Protein AF-A0A6G0HMR2-F1 (afdb_monomer_lite)

Organism: Larimichthys crocea (NCBI:txid215358)

pLDDT: mean 79.51, std 16.28, range [40.47, 96.81]

Structure (mmCIF, N/CA/C/O backbone):
data_AF-A0A6G0HMR2-F1
#
_entry.id   AF-A0A6G0HMR2-F1
#
loop_
_atom_site.group_PDB
_atom_site.id
_atom_site.type_symbol
_atom_site.label_atom_id
_atom_site.label_alt_id
_atom_site.label_comp_id
_atom_site.label_asym_id
_atom_site.label_entity_id
_atom_site.label_seq_id
_atom_site.pdbx_PDB_ins_code
_atom_site.Cartn_x
_atom_site.Cartn_y
_atom_site.Cartn_z
_atom_site.occupancy
_atom_site.B_iso_or_equiv
_atom_site.auth_seq_id
_atom_site.auth_comp_id
_atom_site.auth_asym_id
_atom_site.auth_atom_id
_atom_site.pdbx_PDB_model_num
ATOM 1 N N . MET A 1 1 ? -32.570 -31.769 -5.005 1.00 61.12 1 MET A N 1
ATOM 2 C CA . MET A 1 1 ? -31.199 -31.269 -4.715 1.00 61.12 1 MET A CA 1
ATOM 3 C C . MET A 1 1 ? -30.510 -32.056 -3.599 1.00 61.12 1 MET A C 1
ATOM 5 O O . MET A 1 1 ? -29.333 -32.349 -3.735 1.00 61.12 1 MET A O 1
ATOM 9 N N . TRP A 1 2 ? -31.230 -32.461 -2.547 1.00 80.62 2 TRP A N 1
ATOM 10 C CA . TRP A 1 2 ? -30.674 -33.186 -1.395 1.00 80.62 2 TRP A CA 1
ATOM 11 C C . TRP A 1 2 ? -30.122 -34.593 -1.701 1.00 80.62 2 TRP A C 1
ATOM 13 O O . TRP A 1 2 ? -29.034 -34.933 -1.248 1.00 80.62 2 TRP A O 1
ATOM 23 N N . GLN A 1 3 ? -30.804 -35.379 -2.543 1.00 85.25 3 GLN A N 1
ATOM 24 C CA . GLN A 1 3 ? -30.322 -36.712 -2.952 1.00 85.25 3 GLN A CA 1
ATOM 25 C C . GLN A 1 3 ? -28.970 -36.660 -3.671 1.00 85.25 3 GLN A C 1
ATOM 27 O O . GLN A 1 3 ? -28.060 -37.394 -3.305 1.00 85.25 3 GLN A O 1
ATOM 32 N N . LYS A 1 4 ? -28.780 -35.694 -4.582 1.00 85.19 4 LYS A N 1
ATOM 33 C CA . LYS A 1 4 ? -27.493 -35.489 -5.268 1.00 85.19 4 LYS A CA 1
ATOM 34 C C . LYS A 1 4 ? -26.345 -35.234 -4.283 1.00 85.19 4 LYS A C 1
ATOM 36 O O . LYS A 1 4 ? -25.221 -35.653 -4.534 1.00 85.19 4 LYS A O 1
ATOM 41 N N . PHE A 1 5 ? -26.617 -34.562 -3.163 1.00 87.12 5 PHE A N 1
ATOM 42 C CA . PHE A 1 5 ? -25.611 -34.293 -2.137 1.00 87.12 5 PHE A CA 1
ATOM 43 C C . PHE A 1 5 ? -25.253 -35.548 -1.329 1.00 87.12 5 PHE A C 1
ATOM 45 O O . PHE A 1 5 ? -24.078 -35.775 -1.037 1.00 87.12 5 PHE A O 1
ATOM 52 N N . GLN A 1 6 ? -26.237 -36.397 -1.015 1.00 87.81 6 GLN A N 1
ATOM 53 C CA . GLN A 1 6 ? -25.978 -37.682 -0.359 1.00 87.81 6 GLN A CA 1
ATOM 54 C C . GLN A 1 6 ? -25.186 -38.635 -1.261 1.00 87.81 6 GLN A C 1
ATOM 56 O O . GLN A 1 6 ? -24.220 -39.240 -0.795 1.00 87.81 6 GLN A O 1
ATOM 61 N N . ASP A 1 7 ? -25.516 -38.686 -2.553 1.00 88.94 7 ASP A N 1
ATOM 62 C CA . ASP A 1 7 ? -24.793 -39.500 -3.536 1.00 88.94 7 ASP A CA 1
ATOM 63 C C . ASP A 1 7 ? -23.330 -39.058 -3.680 1.00 88.94 7 ASP A C 1
ATOM 65 O O . ASP A 1 7 ? -22.420 -39.885 -3.740 1.00 88.94 7 ASP A O 1
ATOM 69 N N . LEU A 1 8 ? -23.078 -37.744 -3.684 1.00 88.38 8 LEU A N 1
ATOM 70 C CA . LEU A 1 8 ? -21.721 -37.189 -3.724 1.00 88.38 8 LEU A CA 1
ATOM 71 C C . LEU A 1 8 ? -20.922 -37.516 -2.460 1.00 88.38 8 LEU A C 1
ATOM 73 O O . LEU A 1 8 ? -19.730 -37.815 -2.547 1.00 88.38 8 LEU A O 1
ATOM 77 N N . ARG A 1 9 ? -21.566 -37.489 -1.289 1.00 86.12 9 ARG A N 1
ATOM 78 C CA . ARG A 1 9 ? -20.920 -37.846 -0.021 1.00 86.12 9 ARG A CA 1
ATOM 79 C C . ARG A 1 9 ? -20.513 -39.319 -0.007 1.00 86.12 9 ARG A C 1
ATOM 81 O O . ARG A 1 9 ? -19.366 -39.617 0.311 1.00 86.12 9 ARG A O 1
ATOM 88 N N . LYS A 1 10 ? -21.408 -40.204 -0.458 1.00 87.94 10 LYS A N 1
ATOM 89 C CA . LYS A 1 10 ? -21.163 -41.650 -0.564 1.00 87.94 10 LYS A CA 1
ATOM 90 C C . LYS A 1 10 ? -19.994 -41.964 -1.505 1.00 87.94 10 LYS A C 1
ATOM 92 O O . LYS A 1 10 ? -19.059 -42.651 -1.105 1.00 87.94 10 LYS A O 1
ATOM 97 N N . LYS A 1 11 ? -19.964 -41.340 -2.690 1.00 85.38 11 LYS A N 1
ATOM 98 C CA . LYS A 1 11 ? -18.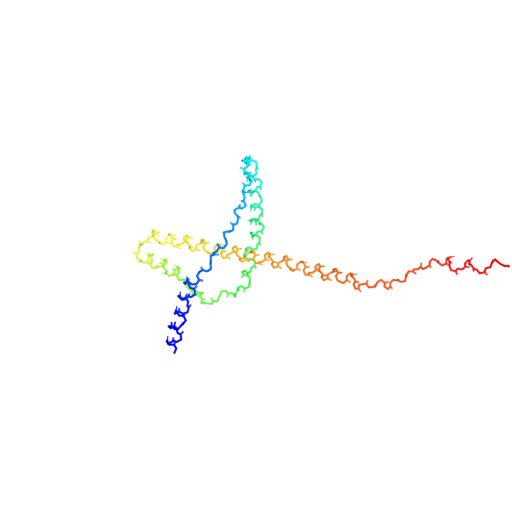850 -41.463 -3.653 1.00 85.38 11 LYS A CA 1
ATOM 99 C C . LYS A 1 11 ? -17.510 -40.979 -3.094 1.00 85.38 11 LYS A C 1
ATOM 101 O O . LYS A 1 11 ? -16.475 -41.583 -3.360 1.00 85.38 11 LYS A O 1
ATOM 106 N N . ASN A 1 12 ? -17.501 -39.896 -2.316 1.00 82.12 12 ASN A N 1
ATOM 107 C CA . ASN A 1 12 ? -16.275 -39.403 -1.680 1.00 82.12 12 ASN A CA 1
ATOM 108 C C . ASN A 1 12 ? -15.742 -40.367 -0.614 1.00 82.12 12 ASN A C 1
ATOM 110 O O . ASN A 1 12 ? -14.527 -40.524 -0.481 1.00 82.12 12 ASN A O 1
ATOM 114 N N . ASP A 1 13 ? -16.633 -41.000 0.145 1.00 80.31 13 ASP A N 1
ATOM 115 C CA . ASP A 1 13 ? -16.244 -41.978 1.156 1.00 80.31 13 ASP A CA 1
ATOM 116 C C . ASP A 1 13 ? -15.754 -43.285 0.506 1.00 80.31 13 ASP A C 1
ATOM 118 O O . ASP A 1 13 ? -14.724 -43.815 0.921 1.00 80.31 13 ASP A O 1
ATOM 122 N N . GLU A 1 14 ? -16.363 -43.719 -0.601 1.00 80.44 14 GLU A N 1
ATOM 123 C CA . GLU A 1 14 ? -15.862 -44.819 -1.443 1.00 80.44 14 GLU A CA 1
ATOM 124 C C . GLU A 1 14 ? -14.460 -44.518 -2.010 1.00 80.44 14 GLU A C 1
ATOM 126 O O . GLU A 1 14 ? -13.543 -45.333 -1.881 1.00 80.44 14 GLU A O 1
ATOM 131 N N . MET A 1 15 ? -14.229 -43.310 -2.543 1.00 73.94 15 MET A N 1
ATOM 132 C CA . MET A 1 15 ? -12.900 -42.894 -3.023 1.00 73.94 15 MET A CA 1
ATOM 133 C C . MET A 1 15 ? -11.849 -42.799 -1.904 1.00 73.94 15 MET A C 1
ATOM 135 O O . MET A 1 15 ? -10.662 -43.003 -2.156 1.00 73.94 15 MET A O 1
ATOM 139 N N . LYS A 1 16 ? -12.245 -42.509 -0.657 1.00 72.44 16 LYS A N 1
ATOM 140 C CA . LYS A 1 16 ? -11.331 -42.527 0.502 1.00 72.44 16 LYS A CA 1
ATOM 141 C C . LYS A 1 16 ? -10.945 -43.940 0.937 1.00 72.44 16 LYS A C 1
ATOM 143 O O . LYS A 1 16 ? -9.876 -44.087 1.533 1.00 72.44 16 LYS A O 1
ATOM 148 N N . ILE A 1 17 ? -11.797 -44.937 0.691 1.00 68.12 17 ILE A N 1
ATOM 149 C CA . ILE A 1 17 ? -11.509 -46.352 0.970 1.00 68.12 17 ILE A CA 1
ATOM 150 C C . ILE A 1 17 ? -10.551 -46.899 -0.096 1.00 68.12 17 ILE A C 1
ATOM 152 O O . ILE A 1 17 ? -9.597 -47.599 0.237 1.00 68.12 17 ILE A O 1
ATOM 156 N N . ILE A 1 18 ? -10.704 -46.467 -1.353 1.00 65.06 18 ILE A N 1
ATOM 157 C CA . ILE A 1 18 ? -9.766 -46.728 -2.457 1.00 65.06 18 ILE A CA 1
ATOM 158 C C . ILE A 1 18 ? -8.551 -45.781 -2.342 1.00 65.06 18 ILE A C 1
ATOM 160 O O . ILE A 1 18 ? -8.182 -45.035 -3.249 1.00 65.06 18 ILE A O 1
ATOM 164 N N . LYS A 1 19 ? -7.892 -45.773 -1.180 1.00 59.50 19 LYS A N 1
ATOM 165 C CA . LYS A 1 19 ? -6.600 -45.102 -1.011 1.00 59.50 19 LYS A CA 1
ATOM 166 C C . LYS A 1 19 ? -5.521 -45.948 -1.672 1.00 59.50 19 LYS A C 1
ATOM 168 O O . LYS A 1 19 ? -4.945 -46.846 -1.066 1.00 59.50 19 LYS A O 1
ATOM 173 N N . VAL A 1 20 ? -5.218 -45.603 -2.920 1.00 61.75 20 VAL A N 1
ATOM 174 C CA . VAL A 1 20 ? -3.989 -46.004 -3.613 1.00 61.75 20 VAL A CA 1
ATOM 175 C C . VAL A 1 20 ? -2.796 -45.761 -2.674 1.00 61.75 20 VAL A C 1
ATOM 177 O O . VAL A 1 20 ? -2.684 -44.657 -2.123 1.00 61.75 20 VAL A O 1
ATOM 180 N N . PRO A 1 21 ? -1.891 -46.737 -2.463 1.00 58.28 21 PRO A N 1
ATOM 181 C CA . PRO A 1 21 ? -0.719 -46.529 -1.627 1.00 58.28 21 PRO A CA 1
ATOM 182 C C . PRO A 1 21 ? 0.100 -45.371 -2.204 1.00 58.28 21 PRO A C 1
ATOM 184 O O . PRO A 1 21 ? 0.675 -45.454 -3.291 1.00 58.28 21 PRO A O 1
ATOM 187 N N . ARG A 1 22 ? 0.126 -44.250 -1.473 1.00 59.53 22 ARG A N 1
ATOM 188 C CA . ARG A 1 22 ? 0.967 -43.091 -1.781 1.00 59.53 22 ARG A CA 1
ATOM 189 C C . ARG A 1 22 ? 2.407 -43.580 -1.896 1.00 59.53 22 ARG A C 1
ATOM 191 O O . ARG A 1 22 ? 3.024 -43.919 -0.888 1.00 59.53 22 ARG A O 1
ATOM 198 N N . LYS A 1 23 ? 2.953 -43.594 -3.118 1.00 58.03 23 LYS A N 1
ATOM 199 C CA . LYS A 1 23 ? 4.383 -43.817 -3.358 1.00 58.03 23 LYS A CA 1
ATOM 200 C C . LYS A 1 23 ? 5.163 -42.877 -2.433 1.00 58.03 23 LYS A C 1
ATOM 202 O O . LYS A 1 23 ? 5.072 -41.655 -2.563 1.00 58.03 23 LYS A O 1
ATOM 207 N N . ARG A 1 24 ? 5.884 -43.449 -1.462 1.00 57.41 24 ARG A N 1
ATOM 208 C CA . ARG A 1 24 ? 6.798 -42.724 -0.570 1.00 57.41 24 ARG A CA 1
ATOM 209 C C . ARG A 1 24 ? 7.738 -41.898 -1.447 1.00 57.41 24 ARG A C 1
ATOM 211 O O . ARG A 1 24 ? 8.570 -42.456 -2.159 1.00 57.41 24 ARG A O 1
ATOM 218 N N . LYS A 1 25 ? 7.608 -40.567 -1.415 1.00 60.84 25 LYS A N 1
ATOM 219 C CA . LYS A 1 25 ? 8.615 -39.679 -2.003 1.00 60.84 25 LYS A CA 1
ATOM 220 C C . LYS A 1 25 ? 9.945 -40.002 -1.318 1.00 60.84 25 LYS A C 1
ATOM 222 O O . LYS A 1 25 ? 10.060 -39.845 -0.103 1.00 60.84 25 LYS A O 1
ATOM 227 N N . ARG A 1 26 ? 10.919 -40.493 -2.092 1.00 53.22 26 ARG A N 1
ATOM 228 C CA . ARG A 1 26 ? 12.322 -40.652 -1.681 1.00 53.22 26 ARG A CA 1
ATOM 229 C C . ARG A 1 26 ? 12.756 -39.360 -0.986 1.00 53.22 26 ARG A C 1
ATOM 231 O O . ARG A 1 26 ? 12.787 -38.306 -1.621 1.00 53.22 26 ARG A O 1
ATOM 238 N N . ARG A 1 27 ? 13.059 -39.436 0.313 1.00 57.56 27 ARG A N 1
ATOM 239 C CA . ARG A 1 27 ? 13.741 -38.358 1.034 1.00 57.56 27 ARG A CA 1
ATOM 240 C C . ARG A 1 27 ? 15.079 -38.146 0.329 1.00 57.56 27 ARG A C 1
ATOM 242 O O . ARG A 1 27 ? 15.946 -39.011 0.391 1.00 57.56 27 ARG A O 1
ATOM 249 N N . ARG A 1 28 ? 15.231 -37.034 -0.393 1.00 58.09 28 ARG A N 1
ATOM 250 C CA . ARG A 1 28 ? 16.557 -36.570 -0.804 1.00 58.09 28 ARG A CA 1
ATOM 251 C C . ARG A 1 28 ? 17.300 -36.244 0.488 1.00 58.09 28 ARG A C 1
ATOM 253 O O . ARG A 1 28 ? 16.811 -35.438 1.277 1.00 58.09 28 ARG A O 1
ATOM 260 N N . HIS A 1 29 ? 18.412 -36.929 0.734 1.00 48.88 29 HIS A N 1
ATOM 261 C CA . HIS A 1 29 ? 19.307 -36.605 1.835 1.00 48.88 29 HIS A CA 1
ATOM 262 C C . HIS A 1 29 ? 19.686 -35.126 1.724 1.00 48.88 29 HIS A C 1
ATOM 264 O O . HIS A 1 29 ? 20.216 -34.685 0.704 1.0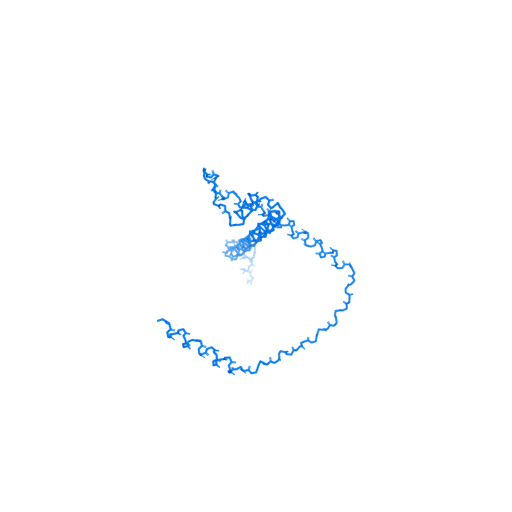0 48.88 29 HIS A O 1
ATOM 270 N N . LYS A 1 30 ? 19.347 -34.357 2.760 1.00 51.28 30 LYS A N 1
ATOM 271 C CA . LYS A 1 30 ? 19.800 -32.982 2.938 1.00 51.28 30 LYS A CA 1
ATOM 272 C C . LYS A 1 30 ? 21.302 -33.079 3.210 1.00 51.28 30 LYS A C 1
ATOM 274 O O . LYS A 1 30 ? 21.700 -33.508 4.289 1.00 51.28 30 LYS A O 1
ATOM 279 N N . LYS A 1 31 ? 22.114 -32.806 2.185 1.00 44.44 31 LYS A N 1
ATOM 280 C CA . LYS A 1 31 ? 23.562 -32.628 2.330 1.00 44.44 31 LYS A CA 1
ATOM 281 C C . LYS A 1 31 ? 23.773 -31.522 3.367 1.00 44.44 31 LYS A C 1
ATOM 283 O O . LYS A 1 31 ? 23.034 -30.538 3.346 1.00 44.44 31 LYS A O 1
ATOM 288 N N . GLY A 1 32 ? 24.669 -31.785 4.316 1.00 40.47 32 GLY A N 1
ATOM 289 C CA . GLY A 1 32 ? 24.841 -31.027 5.549 1.00 40.47 32 GLY A CA 1
ATOM 290 C C . GLY A 1 32 ? 24.813 -29.523 5.321 1.00 40.47 32 GLY A C 1
ATOM 291 O O . GLY A 1 32 ? 25.553 -28.994 4.498 1.00 40.47 32 GLY A O 1
ATOM 292 N N . THR A 1 33 ? 23.925 -28.851 6.046 1.00 47.75 33 THR A N 1
ATOM 293 C CA . THR A 1 33 ? 24.043 -27.419 6.287 1.00 47.75 33 THR A CA 1
ATOM 294 C C . THR A 1 33 ? 25.174 -27.281 7.295 1.00 47.75 33 THR A C 1
ATOM 296 O O . THR A 1 33 ? 24.947 -27.355 8.500 1.00 47.75 33 THR A O 1
ATOM 299 N N . GLU A 1 34 ? 26.403 -27.215 6.790 1.00 44.34 34 GLU A N 1
ATOM 300 C CA . GLU A 1 34 ? 27.499 -26.658 7.567 1.00 44.34 34 GLU A CA 1
ATOM 301 C C . GLU A 1 34 ? 27.091 -25.238 7.951 1.00 44.34 34 GLU A C 1
ATOM 303 O O . GLU A 1 34 ? 26.518 -24.492 7.158 1.00 44.34 34 GLU A O 1
ATOM 308 N N . SER A 1 35 ? 27.274 -24.940 9.228 1.00 47.25 35 SER A N 1
ATOM 309 C CA . SER A 1 35 ? 26.970 -23.674 9.869 1.00 47.25 35 SER A CA 1
ATOM 310 C C . SER A 1 35 ? 27.566 -22.509 9.080 1.00 47.25 35 SER A C 1
ATOM 312 O O . SER A 1 35 ? 28.773 -22.258 9.154 1.00 47.25 35 SER A O 1
ATOM 314 N N . ASP A 1 36 ? 26.715 -21.794 8.346 1.00 45.72 36 ASP A N 1
ATOM 315 C CA . ASP A 1 36 ? 27.084 -20.516 7.763 1.00 45.72 36 ASP A CA 1
ATOM 316 C C . ASP A 1 36 ? 27.424 -19.540 8.890 1.00 45.72 36 ASP A C 1
ATOM 318 O O . ASP A 1 36 ? 26.658 -19.296 9.825 1.00 45.72 36 ASP A O 1
ATOM 322 N N . LYS A 1 37 ? 28.642 -19.027 8.783 1.00 48.25 37 LYS A N 1
ATOM 323 C CA . LYS A 1 37 ? 29.274 -18.027 9.634 1.00 48.25 37 LYS A CA 1
ATOM 324 C C . LYS A 1 37 ? 28.396 -16.757 9.732 1.00 48.25 37 LYS A C 1
ATOM 326 O O . LYS A 1 37 ? 27.658 -16.452 8.794 1.00 48.25 37 LYS A O 1
ATOM 331 N N . PRO A 1 38 ? 28.507 -15.961 10.813 1.00 52.66 38 PRO A N 1
ATOM 332 C CA . PRO A 1 38 ? 27.647 -14.797 11.094 1.00 52.66 38 PRO A CA 1
ATOM 333 C C . PRO A 1 38 ? 27.802 -13.607 10.124 1.00 52.66 38 PRO A C 1
ATOM 335 O O . PRO A 1 38 ? 27.202 -12.558 10.332 1.00 52.66 38 PRO A O 1
ATOM 338 N N . THR A 1 39 ? 28.594 -13.731 9.060 1.00 50.88 39 THR A N 1
ATOM 339 C CA . THR A 1 39 ? 28.768 -12.694 8.034 1.00 50.88 39 THR A CA 1
ATOM 340 C C . THR A 1 39 ? 27.583 -12.608 7.065 1.00 50.88 39 THR A C 1
ATOM 342 O O . THR A 1 39 ? 27.206 -11.509 6.673 1.00 50.88 39 THR A O 1
ATOM 345 N N . 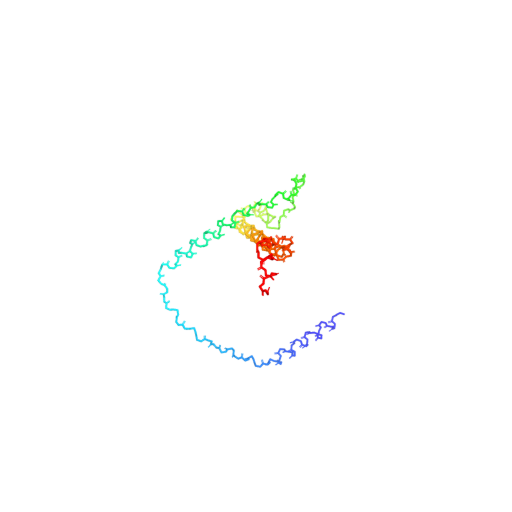ASN A 1 40 ? 26.914 -13.726 6.758 1.00 58.03 40 ASN A N 1
ATOM 346 C CA . ASN A 1 40 ? 25.790 -13.759 5.805 1.00 58.03 40 ASN A CA 1
ATOM 347 C C . ASN A 1 40 ? 24.489 -13.119 6.331 1.00 58.03 40 ASN A C 1
ATOM 349 O O . ASN A 1 40 ? 23.565 -12.855 5.562 1.00 58.03 40 ASN A O 1
ATOM 353 N N . THR A 1 41 ? 24.355 -12.885 7.641 1.00 62.16 41 THR A N 1
ATOM 354 C CA . THR A 1 41 ? 23.135 -12.275 8.197 1.00 62.16 41 THR A CA 1
ATOM 355 C C . THR A 1 41 ? 23.047 -10.782 7.921 1.00 62.16 41 THR A C 1
ATOM 357 O O . THR A 1 41 ? 21.938 -10.281 7.758 1.00 62.16 41 THR A O 1
ATOM 360 N N . ARG A 1 42 ? 24.189 -10.090 7.845 1.00 70.81 42 ARG A N 1
ATOM 361 C CA . ARG A 1 42 ? 24.241 -8.637 7.663 1.00 70.81 42 ARG A CA 1
ATOM 362 C C . ARG A 1 42 ? 23.910 -8.232 6.228 1.00 70.81 42 ARG A C 1
ATOM 364 O O . ARG A 1 42 ? 23.007 -7.432 6.028 1.00 70.81 42 ARG A O 1
ATOM 371 N N . GLU A 1 43 ? 24.526 -8.878 5.242 1.00 74.62 43 GLU A N 1
ATOM 372 C CA . GLU A 1 43 ? 24.214 -8.651 3.820 1.00 74.62 43 GLU A CA 1
ATOM 373 C C . GLU A 1 43 ? 22.734 -8.936 3.522 1.00 74.62 43 GLU A C 1
ATOM 375 O O . GLU A 1 43 ? 22.042 -8.141 2.891 1.00 74.62 43 GLU A O 1
ATOM 380 N N . ARG A 1 44 ? 22.192 -10.019 4.092 1.00 75.81 44 ARG A N 1
ATOM 381 C CA . ARG A 1 44 ? 20.770 -10.363 3.962 1.00 75.81 44 ARG A CA 1
ATOM 382 C C . ARG A 1 44 ? 19.833 -9.359 4.644 1.00 75.81 44 ARG A C 1
ATOM 384 O O . ARG A 1 44 ? 18.669 -9.264 4.255 1.00 75.81 44 ARG A O 1
ATOM 391 N N . GLN A 1 45 ? 20.275 -8.674 5.697 1.00 79.62 45 GLN A N 1
ATOM 392 C CA . GLN A 1 45 ? 19.508 -7.592 6.321 1.00 79.62 45 GLN A CA 1
ATOM 393 C C . GLN A 1 45 ? 19.521 -6.351 5.431 1.00 79.62 45 GLN A C 1
ATOM 395 O O . GLN A 1 45 ? 18.453 -5.831 5.128 1.00 79.62 45 GLN A O 1
ATOM 400 N N . GLU A 1 46 ? 20.687 -5.973 4.913 1.00 84.62 46 GLU A N 1
ATOM 401 C CA . GLU A 1 46 ? 20.840 -4.841 3.995 1.00 84.62 46 GLU A CA 1
ATOM 402 C C . GLU A 1 46 ? 20.019 -5.029 2.706 1.00 84.62 46 GLU A C 1
ATOM 404 O O . GLU A 1 46 ? 19.393 -4.092 2.218 1.00 84.62 46 GLU A O 1
ATOM 409 N N . GLU A 1 47 ? 19.955 -6.244 2.154 1.00 87.12 47 GLU A N 1
ATOM 410 C CA . GLU A 1 47 ? 19.088 -6.566 1.009 1.00 87.12 47 GLU A CA 1
ATOM 411 C C . GLU A 1 47 ? 17.597 -6.410 1.328 1.00 87.12 47 GLU A C 1
ATOM 413 O O . GLU A 1 47 ? 16.825 -5.926 0.499 1.00 87.12 47 GLU A O 1
ATOM 418 N N . ARG A 1 48 ? 17.174 -6.816 2.532 1.00 86.62 48 ARG A N 1
ATOM 419 C CA . ARG A 1 48 ? 15.783 -6.649 2.971 1.00 86.62 48 ARG A CA 1
ATOM 420 C C . ARG A 1 48 ? 15.448 -5.181 3.153 1.00 86.62 48 ARG A C 1
ATOM 422 O O . ARG A 1 48 ? 14.369 -4.775 2.750 1.00 86.62 48 ARG A O 1
ATOM 429 N N . GLU A 1 49 ? 16.347 -4.409 3.748 1.00 88.94 49 GLU A N 1
ATOM 430 C CA . GLU A 1 49 ? 16.182 -2.968 3.939 1.00 88.94 49 GLU A CA 1
ATOM 431 C C . GLU A 1 49 ? 16.054 -2.255 2.594 1.00 88.94 49 GLU A C 1
ATOM 433 O O . GLU A 1 49 ? 15.070 -1.557 2.381 1.00 88.94 49 GLU A O 1
ATOM 438 N N . LYS A 1 50 ? 16.936 -2.554 1.632 1.00 90.50 50 LYS A N 1
ATOM 439 C CA . LYS A 1 50 ? 16.822 -2.043 0.255 1.00 90.50 50 LYS A CA 1
ATOM 440 C C . LYS A 1 50 ? 15.483 -2.410 -0.383 1.00 90.50 50 LYS A C 1
ATOM 442 O O . LYS A 1 50 ? 14.833 -1.559 -0.980 1.00 90.50 50 LYS A O 1
ATOM 447 N N . HIS A 1 51 ? 15.039 -3.659 -0.228 1.00 89.56 51 HIS A N 1
ATOM 448 C CA . HIS A 1 51 ? 13.742 -4.094 -0.746 1.00 89.56 51 HIS A CA 1
ATOM 449 C C . HIS A 1 51 ? 12.567 -3.334 -0.107 1.00 89.56 51 HIS A C 1
ATOM 451 O O . HIS A 1 51 ? 11.614 -2.967 -0.797 1.00 89.56 51 HIS A O 1
ATOM 457 N N . TRP A 1 52 ? 12.637 -3.077 1.199 1.00 91.44 52 TRP A N 1
ATOM 458 C CA . TRP A 1 52 ? 11.646 -2.276 1.913 1.00 91.44 52 TRP A CA 1
ATOM 459 C C . TRP A 1 52 ? 11.665 -0.808 1.479 1.00 91.44 52 TRP A C 1
ATOM 461 O O . TRP A 1 52 ? 10.596 -0.234 1.274 1.00 91.44 52 TRP A O 1
ATOM 471 N N . ASP A 1 53 ? 12.845 -0.221 1.288 1.00 92.50 53 ASP A N 1
ATOM 472 C CA . ASP A 1 53 ? 13.013 1.155 0.816 1.00 92.50 53 ASP A CA 1
ATOM 473 C C . ASP A 1 53 ? 12.481 1.336 -0.611 1.00 92.50 53 ASP A C 1
ATOM 475 O O . ASP A 1 53 ? 11.807 2.328 -0.895 1.00 92.50 53 ASP A O 1
ATOM 479 N N . GLU A 1 54 ? 12.710 0.359 -1.495 1.00 91.50 54 GLU A N 1
ATOM 480 C CA . GLU A 1 54 ? 12.116 0.314 -2.837 1.00 91.50 54 GLU A CA 1
ATOM 481 C C . GLU A 1 54 ? 10.585 0.286 -2.774 1.00 91.50 54 GLU A C 1
ATOM 483 O O . GLU A 1 54 ? 9.922 1.068 -3.453 1.00 91.50 54 GLU A O 1
ATOM 488 N N . LEU A 1 55 ? 10.006 -0.598 -1.953 1.00 91.50 55 LEU A N 1
ATOM 489 C CA . LEU A 1 55 ? 8.551 -0.698 -1.801 1.00 91.50 55 LEU A CA 1
ATOM 490 C C . LEU A 1 55 ? 7.948 0.576 -1.213 1.00 91.50 55 LEU A C 1
ATOM 492 O O . LEU A 1 55 ? 6.850 0.974 -1.608 1.00 91.50 55 LEU A O 1
ATOM 496 N N . LYS A 1 56 ? 8.673 1.248 -0.312 1.00 92.25 56 LYS A N 1
ATOM 497 C CA . LYS A 1 56 ? 8.191 2.454 0.357 1.00 92.25 56 LYS A CA 1
ATOM 498 C C . LYS A 1 56 ? 7.859 3.585 -0.616 1.00 92.25 56 LYS A C 1
ATOM 500 O O . LYS A 1 56 ? 6.948 4.365 -0.351 1.00 92.25 56 LYS A O 1
ATOM 505 N N . GLN A 1 57 ? 8.542 3.630 -1.760 1.00 91.44 57 GLN A N 1
ATOM 506 C CA . GLN A 1 57 ? 8.301 4.604 -2.829 1.00 91.44 57 GLN A CA 1
ATOM 507 C C . GLN A 1 57 ? 6.914 4.465 -3.472 1.00 91.44 57 GLN A C 1
ATOM 509 O O . GLN A 1 57 ? 6.401 5.435 -4.026 1.00 91.44 57 GLN A O 1
ATOM 514 N N . TYR A 1 58 ? 6.307 3.278 -3.399 1.00 91.62 58 TYR A N 1
ATOM 515 C CA . TYR A 1 58 ? 5.007 2.988 -4.005 1.00 91.62 58 TYR A CA 1
ATOM 516 C C . TYR A 1 58 ? 3.825 3.174 -3.045 1.00 91.62 58 TYR A C 1
ATOM 518 O O . TYR A 1 58 ? 2.675 3.131 -3.492 1.00 91.62 58 TYR A O 1
ATOM 526 N N . PHE A 1 59 ? 4.065 3.413 -1.750 1.00 90.81 59 PHE A N 1
ATOM 527 C CA . PHE A 1 59 ? 2.982 3.741 -0.819 1.00 90.81 59 PHE A CA 1
ATOM 528 C C . PHE A 1 59 ? 2.323 5.074 -1.193 1.00 90.81 59 PHE A C 1
ATOM 530 O O . PHE A 1 59 ? 3.000 6.051 -1.505 1.00 90.81 59 PHE A O 1
ATOM 537 N N . GLY A 1 60 ? 0.990 5.114 -1.162 1.00 85.38 60 GLY A N 1
ATOM 538 C CA . GLY A 1 60 ? 0.198 6.329 -1.387 1.00 85.38 60 GLY A CA 1
ATOM 539 C C . GLY A 1 60 ? 0.213 6.880 -2.819 1.00 85.38 60 GLY A C 1
ATOM 540 O O . GLY A 1 60 ? -0.458 7.870 -3.107 1.00 85.38 60 GLY A O 1
ATOM 541 N N . VAL A 1 61 ? 0.926 6.246 -3.761 1.00 85.25 61 VAL A N 1
ATOM 542 C CA . VAL A 1 61 ? 0.934 6.663 -5.179 1.00 85.25 61 VAL A CA 1
ATOM 543 C C . VAL A 1 61 ? -0.478 6.614 -5.773 1.00 85.25 61 VAL A C 1
ATOM 545 O O . VAL A 1 61 ? -0.859 7.496 -6.545 1.00 85.25 61 VAL A O 1
ATOM 548 N N . ASN A 1 62 ? -1.270 5.620 -5.363 1.00 84.94 62 ASN A N 1
ATOM 549 C CA . ASN A 1 62 ? -2.638 5.429 -5.836 1.00 84.94 62 ASN A CA 1
ATOM 550 C C . ASN A 1 62 ? -3.692 6.255 -5.091 1.00 84.94 62 ASN A C 1
ATOM 552 O O . ASN A 1 62 ? -4.823 6.327 -5.571 1.00 84.94 62 ASN A O 1
ATOM 556 N N . ASP A 1 63 ? -3.345 6.937 -3.996 1.00 85.31 63 ASP A N 1
ATOM 557 C CA . ASP A 1 63 ? -4.330 7.678 -3.195 1.00 85.31 63 ASP A CA 1
ATOM 558 C C . ASP A 1 63 ? -4.987 8.811 -3.993 1.00 85.31 63 ASP A C 1
ATOM 560 O O . ASP A 1 63 ? -6.126 9.197 -3.745 1.00 85.31 63 ASP A O 1
ATOM 564 N N . ARG A 1 64 ? -4.291 9.295 -5.026 1.00 85.12 64 ARG A N 1
ATOM 565 C CA . ARG A 1 64 ? -4.785 10.303 -5.974 1.00 85.12 64 ARG A CA 1
ATOM 566 C C . ARG A 1 64 ? -5.979 9.829 -6.802 1.00 85.12 64 ARG A C 1
ATOM 568 O O . ARG A 1 64 ? -6.716 10.663 -7.317 1.00 85.12 64 ARG A O 1
ATOM 575 N N . PHE A 1 65 ? -6.144 8.516 -6.973 1.00 81.88 65 PHE A N 1
ATOM 576 C CA . PHE A 1 65 ? -7.265 7.928 -7.708 1.00 81.88 65 PHE A CA 1
ATOM 577 C C . PHE A 1 65 ? -8.482 7.673 -6.819 1.00 81.88 65 PHE A C 1
ATOM 579 O O . PHE A 1 65 ? -9.539 7.296 -7.331 1.00 81.88 65 PHE A O 1
ATOM 586 N N . HIS A 1 66 ? -8.368 7.876 -5.503 1.00 82.62 66 HIS A N 1
ATOM 587 C CA . HIS A 1 66 ? -9.543 7.859 -4.652 1.00 82.62 66 HIS A CA 1
ATOM 588 C C . HIS A 1 66 ? -10.421 9.075 -4.958 1.00 82.62 66 HIS A C 1
ATOM 590 O O . HIS A 1 66 ? -9.907 10.177 -5.176 1.00 82.62 66 HIS A O 1
ATOM 596 N N . PRO A 1 67 ? -11.753 8.890 -5.013 1.00 81.00 67 PRO A N 1
ATOM 597 C CA . PRO A 1 67 ? -12.656 10.008 -5.215 1.00 81.00 67 PRO A CA 1
ATOM 598 C C . PRO A 1 67 ? -12.414 11.056 -4.118 1.00 81.00 67 PRO A C 1
ATOM 600 O O . PRO A 1 67 ? -12.109 10.678 -2.980 1.00 81.00 67 PRO A O 1
ATOM 603 N N . PRO A 1 68 ? -12.558 12.359 -4.432 1.00 79.62 68 PRO A N 1
ATOM 604 C CA . PRO A 1 68 ? -12.451 13.402 -3.421 1.00 79.62 68 PRO A CA 1
ATOM 605 C C . PRO A 1 68 ? -13.400 13.077 -2.272 1.00 79.62 68 PRO A C 1
ATOM 607 O O . PRO A 1 68 ? -14.458 12.487 -2.511 1.00 79.62 68 PRO A O 1
ATOM 610 N N . ALA A 1 69 ? -13.014 13.448 -1.047 1.00 74.69 69 ALA A N 1
ATOM 611 C CA . ALA A 1 69 ? -13.777 13.164 0.162 1.00 74.69 69 ALA A CA 1
ATOM 612 C C . ALA A 1 69 ? -15.255 13.515 -0.060 1.00 74.69 69 ALA A C 1
ATOM 614 O O . ALA A 1 69 ? -15.644 14.683 -0.101 1.00 74.69 69 ALA A O 1
ATOM 615 N N . CYS A 1 70 ? -16.072 12.490 -0.302 1.00 70.25 70 CYS A N 1
ATOM 616 C CA . CYS A 1 70 ? -17.490 12.690 -0.519 1.00 70.25 70 CYS A CA 1
ATOM 617 C C . CYS A 1 70 ? -18.127 13.088 0.818 1.00 70.25 70 CYS A C 1
ATOM 619 O O . CYS A 1 70 ? -17.616 12.753 1.885 1.00 70.25 70 CYS A O 1
ATOM 621 N N . SER A 1 71 ? -19.239 13.826 0.777 1.00 74.00 71 SER A N 1
ATOM 622 C CA . SER A 1 71 ? -19.879 14.381 1.983 1.00 74.00 71 SER A CA 1
ATOM 623 C C . SER A 1 71 ? -20.265 13.331 3.032 1.00 74.00 71 SER A C 1
ATOM 625 O O . SER A 1 71 ? -20.517 13.677 4.184 1.00 74.00 71 SER A O 1
ATOM 627 N N . LYS A 1 72 ? -20.316 12.051 2.646 1.00 80.19 72 LYS A N 1
ATOM 628 C CA . LYS A 1 72 ? -20.538 10.920 3.542 1.00 80.19 72 LYS A CA 1
ATOM 629 C C . LYS A 1 72 ? -19.247 10.114 3.657 1.00 80.19 72 LYS A C 1
ATOM 631 O O . LYS A 1 72 ? -18.751 9.653 2.632 1.00 80.19 72 LYS A O 1
ATOM 636 N N . PRO A 1 73 ? -18.725 9.887 4.870 1.00 80.25 73 PRO A N 1
ATOM 637 C CA . PRO A 1 7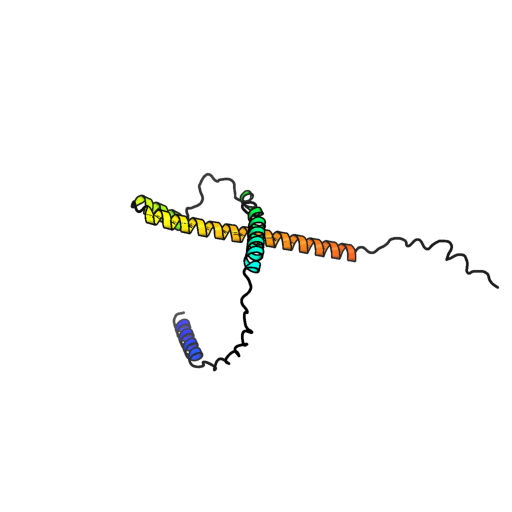3 ? -17.567 9.027 5.028 1.00 80.25 73 PRO A CA 1
ATOM 638 C C . PRO A 1 73 ? -17.893 7.603 4.549 1.00 80.25 73 PRO A C 1
ATOM 640 O O . PRO A 1 73 ? -19.053 7.172 4.626 1.00 80.25 73 PRO A O 1
ATOM 643 N N . PRO A 1 74 ? -16.886 6.859 4.063 1.00 82.88 74 PRO A N 1
ATOM 644 C CA . PRO A 1 74 ? -17.059 5.455 3.733 1.00 82.88 74 PRO A CA 1
ATOM 645 C C . PRO A 1 74 ? -17.579 4.673 4.951 1.00 82.88 74 PRO A C 1
ATOM 647 O O . PRO A 1 74 ? -17.324 5.046 6.102 1.00 82.88 74 PRO A O 1
ATOM 650 N N . PRO A 1 75 ? -18.348 3.595 4.724 1.00 86.56 75 PRO A N 1
ATOM 651 C CA . PRO A 1 75 ? -18.893 2.805 5.813 1.00 86.56 75 PRO A CA 1
ATOM 652 C C . PRO A 1 75 ? -17.761 2.172 6.624 1.00 86.56 75 PRO A C 1
ATOM 654 O O . PRO A 1 75 ? -16.887 1.511 6.066 1.00 86.56 75 PRO A O 1
ATOM 657 N N . LYS A 1 76 ? -17.831 2.334 7.949 1.00 89.69 76 LYS A N 1
ATOM 658 C CA . LYS A 1 76 ? -16.842 1.788 8.884 1.00 89.69 76 LYS A CA 1
ATOM 659 C C . LYS A 1 76 ? -16.691 0.277 8.743 1.00 89.69 76 LYS A C 1
ATOM 661 O O . LYS A 1 76 ? -17.697 -0.441 8.598 1.00 89.69 76 LYS A O 1
ATOM 666 N N . SER A 1 77 ? -15.461 -0.215 8.852 1.00 89.25 77 SER A N 1
ATOM 667 C CA . SER A 1 77 ? -15.181 -1.649 8.809 1.00 89.25 77 SER A CA 1
ATOM 668 C C . SER A 1 77 ? -15.762 -2.383 10.028 1.00 89.25 77 SER A C 1
ATOM 670 O O . SER A 1 77 ? -16.110 -1.798 11.056 1.00 89.25 77 SER A O 1
ATOM 672 N N . GLY A 1 78 ? -15.906 -3.709 9.928 1.00 91.69 78 GLY A N 1
ATOM 673 C CA . GLY A 1 78 ? -16.406 -4.519 11.047 1.00 91.69 78 GLY A CA 1
ATOM 674 C C . GLY A 1 78 ? -15.516 -4.445 12.296 1.00 91.69 78 GLY A C 1
ATOM 675 O O . GLY A 1 78 ? -16.039 -4.485 13.410 1.00 91.69 78 GLY A O 1
ATOM 676 N N . LEU A 1 79 ? -14.198 -4.293 12.103 1.00 90.56 79 LEU A N 1
ATOM 677 C CA . LEU A 1 79 ? -13.225 -4.136 13.185 1.00 90.56 79 LEU A CA 1
ATOM 678 C C . LEU A 1 79 ? -13.351 -2.760 13.849 1.00 90.56 79 LEU A C 1
ATOM 680 O O . LEU A 1 79 ? -13.462 -2.709 15.071 1.00 90.56 79 LEU A O 1
ATOM 684 N N . GLU A 1 80 ? -13.477 -1.676 13.079 1.00 92.56 80 GLU A N 1
ATOM 685 C CA . GLU A 1 80 ? -13.749 -0.328 13.616 1.00 92.56 80 GLU A CA 1
ATOM 686 C C . GLU A 1 80 ? -15.007 -0.304 14.491 1.00 92.56 80 GLU A C 1
ATOM 688 O O . GLU A 1 80 ? -14.986 0.185 15.617 1.00 92.56 80 GLU A O 1
ATOM 693 N N . LYS A 1 81 ? -16.095 -0.941 14.040 1.00 95.38 81 LYS A N 1
ATOM 694 C CA . LYS A 1 81 ? -17.328 -1.057 14.839 1.00 95.38 81 LYS A CA 1
ATOM 695 C C . LYS A 1 81 ? -17.139 -1.873 16.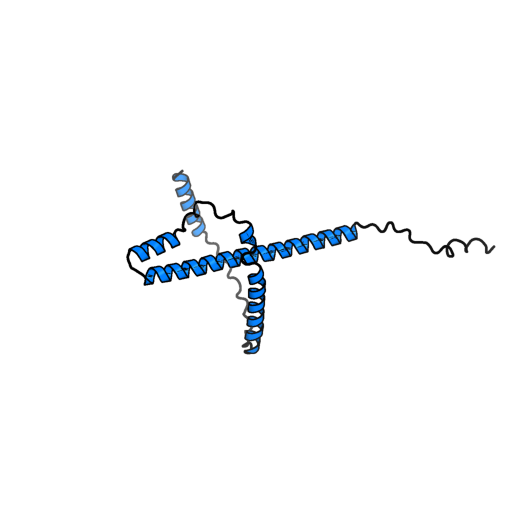118 1.00 95.38 81 LYS A C 1
ATOM 697 O O . LYS A 1 81 ? -17.873 -1.688 17.085 1.00 95.38 81 LYS A O 1
ATOM 702 N N . SER A 1 82 ? -16.234 -2.851 16.123 1.00 93.94 82 SER A N 1
ATOM 703 C CA . SER A 1 82 ? -15.920 -3.604 17.343 1.00 93.94 82 SER A CA 1
ATOM 704 C C . SER A 1 82 ? -15.047 -2.812 18.312 1.00 93.94 82 SER A C 1
ATOM 706 O O . SER A 1 82 ? -15.280 -2.910 19.511 1.00 93.94 82 SER A O 1
ATOM 708 N N . ILE A 1 83 ? -14.130 -1.986 17.798 1.00 95.38 83 ILE A N 1
ATOM 709 C CA . ILE A 1 83 ? -13.326 -1.056 18.597 1.00 95.38 83 ILE A CA 1
ATOM 710 C C . ILE A 1 83 ? -14.252 -0.043 19.280 1.00 95.38 83 ILE A C 1
ATOM 712 O O . ILE A 1 83 ? -14.204 0.105 20.494 1.00 95.38 83 ILE A O 1
ATOM 716 N N . GLU A 1 84 ? -15.182 0.565 18.538 1.00 95.25 84 GLU A N 1
ATOM 717 C CA . GLU A 1 84 ? -16.159 1.516 19.093 1.00 95.25 84 GLU A CA 1
ATOM 718 C C . GLU A 1 84 ? -17.045 0.901 20.178 1.00 95.25 84 GLU A C 1
ATOM 720 O O . GLU A 1 84 ? -17.327 1.550 21.183 1.00 95.25 84 GLU A O 1
ATOM 725 N N . ARG A 1 85 ? -17.455 -0.362 20.007 1.00 96.31 85 ARG A N 1
ATOM 726 C CA . ARG A 1 85 ? -18.212 -1.086 21.037 1.00 96.31 85 ARG A CA 1
ATOM 727 C C . ARG A 1 85 ? -17.383 -1.333 22.294 1.00 96.31 85 ARG A C 1
ATOM 729 O O . ARG A 1 85 ? -17.887 -1.081 23.378 1.00 96.31 85 ARG A O 1
ATOM 736 N N . ALA A 1 86 ? -16.127 -1.759 22.156 1.00 96.38 86 ALA A N 1
ATOM 737 C CA . ALA A 1 86 ? -15.238 -1.961 23.301 1.00 96.38 86 ALA A CA 1
ATOM 738 C C . ALA A 1 86 ? -14.984 -0.649 24.065 1.00 96.38 86 ALA A C 1
ATOM 740 O O . ALA A 1 86 ? -15.018 -0.634 25.292 1.00 96.38 86 ALA A O 1
ATOM 741 N N . ILE A 1 87 ? -14.831 0.468 23.346 1.00 96.38 87 ILE A N 1
ATOM 742 C CA . ILE A 1 87 ? -14.707 1.803 23.947 1.00 96.38 87 ILE A CA 1
ATOM 743 C C . ILE A 1 87 ? -15.992 2.192 24.690 1.00 96.38 87 ILE A C 1
ATOM 745 O O . ILE A 1 87 ? -15.918 2.689 25.810 1.00 96.38 87 ILE A O 1
ATOM 749 N N . ALA A 1 88 ? -17.166 1.944 24.101 1.00 96.81 88 ALA A N 1
ATOM 750 C CA . ALA A 1 88 ? -18.452 2.226 24.742 1.00 96.81 88 ALA A CA 1
ATOM 751 C C . ALA A 1 88 ? -18.697 1.364 25.995 1.00 96.81 88 ALA A C 1
ATOM 753 O O . ALA A 1 88 ? -19.306 1.832 26.953 1.00 96.81 88 ALA A O 1
ATOM 754 N N . GLU A 1 89 ? -18.209 0.121 25.993 1.00 94.94 89 GLU A N 1
ATOM 755 C CA . GLU A 1 89 ? -18.230 -0.796 27.140 1.00 94.94 89 GLU A CA 1
ATOM 756 C C . GLU A 1 89 ? -17.180 -0.431 28.212 1.00 94.94 89 GLU A C 1
ATOM 758 O O . GLU A 1 89 ? -17.273 -0.905 29.342 1.00 94.94 89 GLU A O 1
ATOM 763 N N . GLY A 1 90 ? -16.205 0.428 27.886 1.00 95.56 90 GLY A N 1
ATOM 764 C CA . GLY A 1 90 ? -15.119 0.841 28.780 1.00 95.56 90 GLY A CA 1
ATOM 765 C C . GLY A 1 90 ? -13.928 -0.126 28.837 1.00 95.56 90 GLY A C 1
ATOM 766 O O . GLY A 1 90 ? -13.033 0.060 29.660 1.00 95.56 90 GLY A O 1
ATOM 767 N N . ASP A 1 91 ? -13.882 -1.139 27.967 1.00 95.94 91 ASP A N 1
ATOM 768 C CA . ASP A 1 91 ? -12.774 -2.099 27.874 1.00 95.94 91 ASP A CA 1
ATOM 769 C C . ASP A 1 91 ? -11.672 -1.568 26.941 1.00 95.94 91 ASP A C 1
ATOM 771 O O . ASP A 1 91 ? -11.618 -1.858 25.740 1.00 95.94 91 ASP A O 1
ATOM 775 N N . ILE A 1 92 ? -10.795 -0.741 27.514 1.00 95.44 92 ILE A N 1
ATOM 776 C CA . ILE A 1 92 ? -9.715 -0.056 26.787 1.00 95.44 92 ILE A CA 1
ATOM 777 C C . ILE A 1 92 ? -8.667 -1.054 26.277 1.00 95.44 92 ILE A C 1
ATOM 779 O O . ILE A 1 92 ? -8.217 -0.936 25.139 1.00 95.44 92 ILE A O 1
ATOM 783 N N . ALA A 1 93 ? -8.321 -2.067 27.076 1.00 96.12 93 ALA A N 1
ATOM 784 C CA . ALA A 1 93 ? -7.294 -3.047 26.719 1.00 96.12 93 ALA A CA 1
ATOM 785 C C . ALA A 1 93 ? -7.683 -3.836 25.461 1.00 96.12 93 ALA A C 1
ATOM 787 O O . ALA A 1 93 ? -6.879 -4.044 24.552 1.00 96.12 93 ALA A O 1
ATOM 788 N N . LYS A 1 94 ? -8.955 -4.232 25.370 1.00 95.75 94 LYS A N 1
ATOM 789 C CA . LYS A 1 94 ? -9.480 -4.917 24.190 1.00 95.75 94 LYS A CA 1
ATOM 790 C C . LYS A 1 94 ? -9.575 -4.000 22.972 1.00 95.75 94 LYS A C 1
ATOM 792 O O . LYS A 1 94 ? -9.353 -4.457 21.852 1.00 95.75 94 LYS A O 1
ATOM 797 N N . ALA A 1 95 ? -9.914 -2.724 23.160 1.00 96.69 95 ALA A N 1
ATOM 798 C CA . ALA A 1 95 ? -9.932 -1.752 22.068 1.00 96.69 95 ALA A CA 1
ATOM 799 C C . ALA A 1 95 ? -8.529 -1.551 21.466 1.00 96.69 95 ALA A C 1
ATOM 801 O O . ALA A 1 95 ? -8.394 -1.529 20.242 1.00 96.69 95 ALA A O 1
ATOM 802 N N . GLU A 1 96 ? -7.499 -1.480 22.311 1.00 95.44 96 GLU A N 1
ATOM 803 C CA . GLU A 1 96 ? -6.093 -1.365 21.908 1.00 95.44 96 GLU A CA 1
ATOM 804 C C . GLU A 1 96 ? -5.633 -2.586 21.102 1.00 95.44 96 GLU A C 1
ATOM 806 O O . GLU A 1 96 ? -5.176 -2.438 19.968 1.00 95.44 96 GLU A O 1
ATOM 811 N N . GLU A 1 97 ? -5.882 -3.802 21.602 1.00 95.69 97 GLU A N 1
ATOM 812 C CA . GLU A 1 97 ? -5.535 -5.029 20.874 1.00 95.69 97 GLU A CA 1
ATOM 813 C C . GLU A 1 97 ? -6.200 -5.076 19.485 1.00 95.69 97 GLU A C 1
ATOM 815 O O . GLU A 1 97 ? -5.596 -5.470 18.482 1.00 95.69 97 GLU A O 1
ATOM 820 N N . MET A 1 98 ? -7.469 -4.674 19.409 1.00 95.19 98 MET A N 1
ATOM 821 C CA . MET A 1 98 ? -8.212 -4.645 18.150 1.00 95.19 98 MET A CA 1
ATOM 822 C C . MET A 1 98 ? -7.702 -3.552 17.199 1.00 95.19 98 MET A C 1
ATOM 824 O O . MET A 1 98 ? -7.737 -3.759 15.983 1.00 95.19 98 MET A O 1
ATOM 828 N N . SER A 1 99 ? -7.189 -2.441 17.731 1.00 95.88 99 SER A N 1
ATOM 829 C CA . SER A 1 99 ? -6.541 -1.372 16.966 1.00 95.88 99 SER A CA 1
ATOM 830 C C . SER A 1 99 ? -5.221 -1.839 16.348 1.00 95.88 99 SER A C 1
ATOM 832 O O . SER A 1 99 ? -5.030 -1.693 15.142 1.00 95.88 99 SER A O 1
ATOM 834 N N . ASP A 1 100 ? -4.352 -2.501 17.114 1.00 95.75 100 ASP A N 1
ATOM 835 C CA . ASP A 1 100 ? -3.079 -3.032 16.601 1.00 95.75 100 ASP A CA 1
ATOM 836 C C . ASP A 1 100 ? -3.296 -4.080 15.501 1.00 95.75 100 ASP A C 1
ATOM 838 O O . ASP A 1 100 ? -2.616 -4.112 14.467 1.00 95.75 100 ASP A O 1
ATOM 842 N N . ARG A 1 101 ? -4.309 -4.932 15.682 1.00 94.25 101 ARG A N 1
ATOM 843 C CA . ARG A 1 101 ? -4.734 -5.900 14.662 1.00 94.25 101 ARG A CA 1
ATOM 844 C C . ARG A 1 101 ? -5.235 -5.217 13.389 1.00 94.25 101 ARG A C 1
ATOM 846 O O . ARG A 1 101 ? -4.990 -5.717 12.291 1.00 94.25 101 ARG A O 1
ATOM 853 N N . LEU A 1 102 ? -5.946 -4.099 13.513 1.00 94.31 102 LEU A N 1
ATOM 854 C CA . LEU A 1 102 ? -6.397 -3.321 12.363 1.00 94.31 102 LEU A CA 1
ATOM 855 C C . LEU A 1 102 ? -5.206 -2.661 11.656 1.00 94.31 102 LEU A C 1
ATOM 857 O O . LEU A 1 102 ? -5.063 -2.834 10.448 1.00 94.31 102 LEU A O 1
ATOM 861 N N . ALA A 1 103 ? -4.298 -2.032 12.403 1.00 95.25 103 ALA A N 1
ATOM 862 C CA . ALA A 1 103 ? -3.105 -1.382 11.866 1.00 95.25 103 ALA A CA 1
ATOM 863 C C . ALA A 1 103 ? -2.190 -2.361 11.108 1.00 95.25 103 ALA A C 1
ATOM 865 O O . ALA A 1 103 ? -1.754 -2.083 9.991 1.00 95.25 103 ALA A O 1
ATOM 866 N N . THR A 1 104 ? -1.938 -3.550 11.667 1.00 95.00 104 THR A N 1
ATOM 867 C CA . THR A 1 104 ? -1.139 -4.595 10.996 1.00 95.00 104 THR A CA 1
ATOM 868 C C . THR A 1 104 ? -1.793 -5.088 9.706 1.00 95.00 104 THR A C 1
ATOM 870 O O . THR A 1 104 ? -1.105 -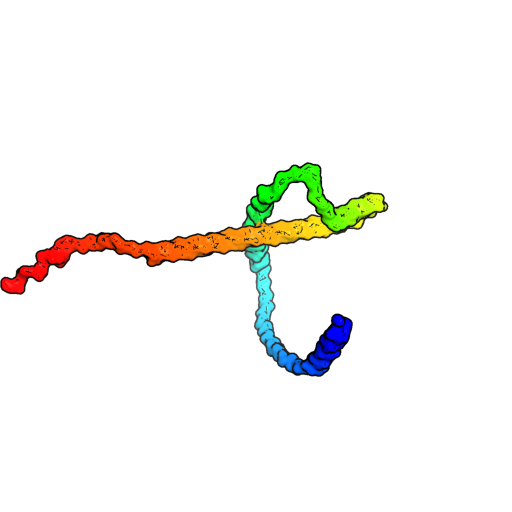5.316 8.707 1.00 95.00 104 THR A O 1
ATOM 873 N N . ARG A 1 105 ? -3.124 -5.224 9.694 1.00 94.31 105 ARG A N 1
ATOM 874 C CA . ARG A 1 105 ? -3.878 -5.615 8.500 1.00 94.31 105 ARG A CA 1
ATOM 875 C C . ARG A 1 105 ? -3.825 -4.540 7.418 1.00 94.31 105 ARG A C 1
ATOM 877 O O . ARG A 1 105 ? -3.594 -4.878 6.260 1.00 94.31 105 ARG A O 1
ATOM 884 N N . GLU A 1 106 ? -4.049 -3.279 7.770 1.00 92.44 106 GLU A N 1
ATOM 885 C CA . GLU A 1 106 ? -3.987 -2.161 6.822 1.00 92.44 106 GLU A CA 1
ATOM 886 C C . GLU A 1 106 ? -2.580 -1.998 6.248 1.00 92.44 106 GLU A C 1
ATOM 888 O O . GLU A 1 106 ? -2.418 -1.868 5.035 1.00 92.44 106 GLU A O 1
ATOM 893 N N . LEU A 1 107 ? -1.549 -2.141 7.086 1.00 93.19 107 LEU A N 1
ATOM 894 C CA . LEU A 1 107 ? -0.164 -2.165 6.630 1.00 93.19 107 LEU A CA 1
ATOM 895 C C . LEU A 1 107 ? 0.084 -3.300 5.626 1.00 93.19 107 LEU A C 1
ATOM 897 O O . LEU A 1 107 ? 0.702 -3.074 4.588 1.00 93.19 107 LEU A O 1
ATOM 901 N N . ALA A 1 108 ? -0.431 -4.506 5.882 1.00 94.25 108 ALA A N 1
ATOM 902 C CA . ALA A 1 108 ? -0.305 -5.628 4.951 1.00 94.25 108 ALA A CA 1
ATOM 903 C C . ALA A 1 108 ? -0.999 -5.360 3.602 1.00 94.25 108 ALA A C 1
ATOM 905 O O . ALA A 1 108 ? -0.460 -5.723 2.555 1.00 94.25 108 ALA A O 1
ATOM 906 N N . VAL A 1 109 ? -2.163 -4.701 3.611 1.00 93.31 109 VAL A N 1
ATOM 907 C CA . VAL A 1 109 ? -2.861 -4.283 2.383 1.00 93.31 109 VAL A CA 1
ATOM 908 C C . VAL A 1 109 ? -2.018 -3.279 1.602 1.00 93.31 109 VAL A C 1
ATOM 910 O O . VAL A 1 109 ? -1.826 -3.456 0.401 1.00 93.31 109 VAL A O 1
ATOM 913 N N . ASN A 1 110 ? -1.458 -2.279 2.281 1.00 92.94 110 ASN A N 1
ATOM 914 C CA . ASN A 1 110 ? -0.599 -1.284 1.648 1.00 92.94 110 ASN A CA 1
ATOM 915 C C . ASN A 1 110 ? 0.641 -1.940 1.020 1.00 92.94 110 ASN A C 1
ATOM 917 O O . ASN A 1 110 ? 1.038 -1.577 -0.085 1.00 92.94 110 ASN A O 1
ATOM 921 N N . ILE A 1 111 ? 1.247 -2.925 1.696 1.00 94.19 111 ILE A N 1
ATOM 922 C CA . ILE A 1 111 ? 2.413 -3.660 1.178 1.00 94.19 111 ILE A CA 1
ATOM 923 C C . ILE A 1 111 ? 2.046 -4.433 -0.091 1.00 94.19 111 ILE A C 1
ATOM 925 O O . ILE A 1 111 ? 2.799 -4.404 -1.062 1.00 94.19 111 ILE A O 1
ATOM 929 N N . ALA A 1 112 ? 0.891 -5.103 -0.101 1.00 94.38 112 ALA A N 1
ATOM 930 C CA . ALA A 1 112 ? 0.415 -5.825 -1.277 1.00 94.38 112 ALA A CA 1
ATOM 931 C C . ALA A 1 112 ? 0.184 -4.876 -2.464 1.00 94.38 112 ALA A C 1
ATOM 933 O O . ALA A 1 112 ? 0.674 -5.135 -3.558 1.00 94.38 112 ALA A O 1
ATOM 934 N N . GLN A 1 113 ? -0.474 -3.737 -2.230 1.00 92.94 113 GLN A N 1
ATOM 935 C CA . GLN A 1 113 ? -0.691 -2.721 -3.262 1.00 92.94 113 GLN A CA 1
ATOM 936 C C . GLN A 1 113 ? 0.628 -2.147 -3.798 1.00 92.94 113 GLN A C 1
ATOM 938 O O . GLN A 1 113 ? 0.785 -1.987 -5.007 1.00 92.94 113 GLN A O 1
ATOM 943 N N . ALA A 1 114 ? 1.594 -1.865 -2.921 1.00 94.06 114 ALA A N 1
ATOM 944 C CA . ALA A 1 114 ? 2.917 -1.391 -3.315 1.00 94.06 114 ALA A CA 1
ATOM 945 C C . ALA A 1 114 ? 3.665 -2.426 -4.177 1.00 94.06 114 ALA A C 1
ATOM 947 O O . ALA A 1 114 ? 4.287 -2.064 -5.178 1.00 94.06 114 ALA A O 1
ATOM 948 N N . ALA A 1 115 ? 3.571 -3.712 -3.826 1.00 93.69 115 ALA A N 1
ATOM 949 C CA . ALA A 1 115 ? 4.148 -4.798 -4.613 1.00 93.69 115 ALA A CA 1
ATOM 950 C C . ALA A 1 115 ? 3.484 -4.923 -5.995 1.00 93.69 115 ALA A C 1
ATOM 952 O O . ALA A 1 115 ? 4.189 -5.001 -7.001 1.00 93.69 115 ALA A O 1
ATOM 953 N N . ASP A 1 116 ? 2.152 -4.846 -6.066 1.00 92.88 116 ASP A N 1
ATOM 954 C CA . ASP A 1 116 ? 1.415 -4.864 -7.335 1.00 92.88 116 ASP A CA 1
ATOM 955 C C . ASP A 1 116 ? 1.817 -3.686 -8.244 1.00 92.88 116 ASP A C 1
ATOM 957 O O . ASP A 1 116 ? 2.013 -3.860 -9.450 1.00 92.88 116 ASP A O 1
ATOM 961 N N . CYS A 1 117 ? 1.996 -2.488 -7.672 1.00 90.94 117 CYS A N 1
ATOM 962 C CA . CYS A 1 117 ? 2.485 -1.307 -8.390 1.00 90.94 117 CYS A CA 1
ATOM 963 C C . CYS A 1 117 ? 3.895 -1.521 -8.958 1.00 90.94 117 CYS A C 1
ATOM 965 O O . CYS A 1 117 ? 4.138 -1.220 -10.130 1.00 90.94 117 CYS A O 1
ATOM 967 N N . ARG A 1 118 ? 4.818 -2.064 -8.156 1.00 92.94 118 ARG A N 1
ATOM 968 C CA . ARG A 1 118 ? 6.187 -2.386 -8.588 1.00 92.94 118 ARG A CA 1
ATOM 969 C C . ARG A 1 118 ? 6.183 -3.365 -9.761 1.00 92.94 118 ARG A C 1
ATOM 971 O O . ARG A 1 118 ? 6.823 -3.103 -10.781 1.00 92.94 118 ARG A O 1
ATOM 978 N N . ASP A 1 119 ? 5.434 -4.456 -9.637 1.00 93.88 119 ASP A N 1
ATOM 979 C CA . ASP A 1 119 ? 5.326 -5.482 -10.674 1.00 93.88 119 ASP A CA 1
ATOM 980 C C . ASP A 1 119 ? 4.721 -4.914 -11.964 1.00 93.88 119 ASP A C 1
ATOM 982 O O . ASP A 1 119 ? 5.157 -5.246 -13.068 1.00 93.88 119 ASP A O 1
ATOM 986 N N . PHE A 1 120 ? 3.734 -4.022 -11.846 1.00 94.00 120 PHE A N 1
ATOM 987 C CA . PHE A 1 120 ? 3.146 -3.343 -12.996 1.00 94.00 120 PHE A CA 1
ATOM 988 C C . PHE A 1 120 ? 4.165 -2.462 -13.729 1.00 94.00 120 PHE A C 1
ATOM 990 O O . PHE A 1 120 ? 4.252 -2.530 -14.957 1.00 94.00 120 PHE A O 1
ATOM 997 N N . VAL A 1 121 ? 4.957 -1.670 -13.000 1.00 93.00 121 VAL A N 1
ATOM 998 C CA . VAL A 1 121 ? 6.000 -0.814 -13.591 1.00 93.00 121 VAL A CA 1
ATOM 999 C C . VAL A 1 121 ? 7.055 -1.653 -14.310 1.00 93.00 121 VAL A C 1
ATOM 1001 O O . VAL A 1 121 ? 7.404 -1.338 -15.448 1.00 93.00 121 VAL A O 1
ATOM 1004 N N . GLN A 1 122 ? 7.511 -2.751 -13.700 1.00 93.75 122 GLN A N 1
ATOM 1005 C CA . GLN A 1 122 ? 8.471 -3.665 -14.328 1.00 93.75 122 GLN A CA 1
ATOM 1006 C C . GLN A 1 122 ? 7.911 -4.267 -15.620 1.00 93.75 122 GLN A C 1
ATOM 1008 O O . GLN A 1 122 ? 8.538 -4.157 -16.674 1.00 93.75 122 GLN A O 1
ATOM 1013 N N . ARG A 1 123 ? 6.684 -4.803 -15.580 1.00 96.06 123 ARG A N 1
ATOM 1014 C CA . ARG A 1 123 ? 6.018 -5.342 -16.778 1.00 96.06 123 ARG A CA 1
ATOM 1015 C C . ARG A 1 123 ? 5.874 -4.290 -17.874 1.00 96.06 123 ARG A C 1
ATOM 1017 O O . ARG A 1 123 ? 6.076 -4.601 -19.044 1.00 96.06 123 ARG A O 1
ATOM 1024 N N . LYS A 1 124 ? 5.553 -3.040 -17.525 1.00 96.44 124 LYS A N 1
ATOM 1025 C CA . LYS A 1 124 ? 5.448 -1.947 -18.504 1.00 96.44 124 LYS A CA 1
ATOM 1026 C C . LYS A 1 124 ? 6.784 -1.638 -19.172 1.00 96.44 124 LYS A C 1
ATOM 1028 O O . LYS A 1 124 ? 6.822 -1.521 -20.394 1.00 96.44 124 LYS A O 1
ATOM 1033 N N . GLN A 1 125 ? 7.868 -1.574 -18.405 1.00 95.81 125 GLN A N 1
ATOM 1034 C CA . GLN A 1 125 ? 9.212 -1.365 -18.948 1.00 95.81 125 GLN A CA 1
ATOM 1035 C C . GLN A 1 125 ? 9.648 -2.520 -19.860 1.00 95.81 125 GLN A C 1
ATOM 1037 O O . GLN A 1 125 ? 10.192 -2.283 -20.939 1.00 95.81 125 GLN A O 1
ATOM 1042 N N . GLU A 1 126 ? 9.367 -3.766 -19.475 1.00 95.75 126 GLU A N 1
ATOM 1043 C CA . GLU A 1 126 ? 9.651 -4.948 -20.295 1.00 95.75 126 GLU A CA 1
ATOM 1044 C C . GLU A 1 126 ? 8.859 -4.934 -21.609 1.00 95.75 126 GLU A C 1
ATOM 1046 O O . GLU A 1 126 ? 9.426 -5.135 -22.685 1.00 95.75 126 GLU A O 1
ATOM 1051 N N . GLU A 1 127 ? 7.557 -4.644 -21.553 1.00 95.44 127 GLU A N 1
ATOM 1052 C CA . GLU A 1 127 ? 6.706 -4.502 -22.738 1.00 95.44 127 GLU A CA 1
ATOM 1053 C C . GLU A 1 127 ? 7.219 -3.404 -23.682 1.00 95.44 127 GLU A C 1
ATOM 1055 O O . GLU A 1 127 ? 7.258 -3.593 -24.903 1.00 95.44 127 GLU A O 1
ATOM 1060 N N . GLU A 1 128 ? 7.629 -2.256 -23.140 1.00 95.00 128 GLU A N 1
ATOM 1061 C CA . GLU A 1 128 ? 8.208 -1.157 -23.912 1.00 95.00 128 GLU A CA 1
ATOM 1062 C C . GLU A 1 128 ? 9.556 -1.532 -24.532 1.00 95.00 128 GLU A C 1
ATOM 1064 O O . GLU A 1 128 ? 9.772 -1.261 -25.717 1.00 95.00 128 GLU A O 1
ATOM 1069 N N . ALA A 1 129 ? 10.426 -2.227 -23.797 1.00 94.25 129 ALA A N 1
ATOM 1070 C CA . ALA A 1 129 ? 11.698 -2.730 -24.306 1.00 94.25 129 ALA A CA 1
ATOM 1071 C C . ALA A 1 129 ? 11.493 -3.746 -25.442 1.00 94.25 129 ALA A C 1
ATOM 1073 O O . ALA A 1 129 ? 12.148 -3.658 -26.486 1.00 94.25 129 ALA A O 1
ATOM 1074 N N . LEU A 1 130 ? 10.530 -4.664 -25.297 1.00 93.50 130 LEU A N 1
ATOM 1075 C CA . LEU A 1 130 ? 10.150 -5.609 -26.348 1.00 93.50 130 LEU A CA 1
ATOM 1076 C C . LEU A 1 130 ? 9.616 -4.883 -27.586 1.00 93.50 130 LEU A C 1
ATOM 1078 O O . LEU A 1 130 ? 10.015 -5.201 -28.710 1.00 93.50 130 LEU A O 1
ATOM 1082 N N . ARG A 1 131 ? 8.755 -3.874 -27.404 1.00 91.50 131 ARG A N 1
ATOM 1083 C CA . ARG A 1 131 ? 8.256 -3.036 -28.507 1.00 91.50 131 ARG A CA 1
ATOM 1084 C C . ARG A 1 131 ? 9.386 -2.268 -29.187 1.00 91.50 131 ARG A C 1
ATOM 1086 O O . ARG A 1 131 ? 9.414 -2.224 -30.415 1.00 91.50 131 ARG A O 1
ATOM 1093 N N . ALA A 1 132 ? 10.321 -1.692 -28.436 1.00 91.06 132 ALA A N 1
ATOM 1094 C CA . ALA A 1 132 ? 11.467 -0.968 -28.982 1.00 91.06 132 ALA A CA 1
ATOM 1095 C C . ALA A 1 132 ? 12.390 -1.901 -29.781 1.00 91.06 132 ALA A C 1
ATOM 1097 O O . ALA A 1 132 ? 12.784 -1.573 -30.899 1.00 91.06 132 ALA A O 1
ATOM 1098 N N . ALA A 1 133 ? 12.663 -3.100 -29.263 1.00 89.19 133 ALA A N 1
ATOM 1099 C CA . ALA A 1 133 ? 13.439 -4.118 -29.962 1.00 89.19 133 ALA A CA 1
ATOM 1100 C C . ALA A 1 133 ? 12.742 -4.592 -31.248 1.00 89.19 133 ALA A C 1
ATOM 1102 O O . ALA A 1 133 ? 13.388 -4.731 -32.285 1.00 89.19 133 ALA A O 1
ATOM 1103 N N . GLN A 1 134 ? 11.422 -4.801 -31.216 1.00 86.50 134 GLN A N 1
ATOM 1104 C CA . GLN A 1 134 ? 10.656 -5.128 -32.421 1.00 86.50 134 GLN A CA 1
ATOM 1105 C C . GLN A 1 134 ? 10.676 -3.993 -33.446 1.00 86.50 134 GLN A C 1
ATOM 1107 O O . GLN A 1 134 ? 10.810 -4.270 -34.635 1.00 86.50 134 GLN A O 1
ATOM 1112 N N . LYS A 1 135 ? 10.560 -2.731 -33.011 1.00 84.75 135 LYS A N 1
ATOM 1113 C CA . LYS A 1 135 ? 10.672 -1.565 -33.898 1.00 84.75 135 LYS A CA 1
ATOM 1114 C C . LYS A 1 135 ? 12.048 -1.509 -34.562 1.00 84.75 135 LYS A C 1
ATOM 1116 O O . LYS A 1 135 ? 12.092 -1.449 -35.781 1.00 84.75 135 LYS A O 1
ATOM 1121 N N . ARG A 1 136 ? 13.138 -1.665 -33.800 1.00 80.00 136 ARG A N 1
ATOM 1122 C CA . ARG A 1 136 ? 14.511 -1.735 -34.341 1.00 80.00 136 ARG A CA 1
ATOM 1123 C C . ARG A 1 136 ? 14.707 -2.882 -35.336 1.00 80.00 136 ARG A C 1
ATOM 1125 O O . ARG A 1 136 ? 15.407 -2.718 -36.319 1.00 80.00 136 ARG A O 1
ATOM 1132 N N . LYS A 1 137 ? 14.079 -4.043 -35.111 1.00 77.44 137 LYS A N 1
ATOM 1133 C CA . LYS A 1 137 ? 14.116 -5.172 -36.064 1.00 77.44 137 LYS A CA 1
ATOM 1134 C C . LYS A 1 137 ? 13.320 -4.908 -37.348 1.00 77.44 137 LYS A C 1
ATOM 1136 O O . LYS A 1 137 ? 13.663 -5.452 -38.389 1.00 77.44 137 LYS A O 1
ATOM 1141 N N . LYS A 1 138 ? 12.227 -4.144 -37.258 1.00 74.31 138 LYS A N 1
ATOM 1142 C CA . LYS A 1 138 ? 11.363 -3.766 -38.392 1.00 74.31 138 LYS A CA 1
ATOM 1143 C C . LYS A 1 138 ? 11.868 -2.534 -39.141 1.00 74.31 138 LYS A C 1
ATOM 1145 O O . LYS A 1 138 ? 11.366 -2.247 -40.224 1.00 74.31 138 LYS A O 1
ATOM 1150 N N . GLU A 1 139 ? 12.818 -1.805 -38.567 1.00 72.12 139 GLU A N 1
ATOM 1151 C CA . GLU A 1 139 ? 13.531 -0.715 -39.216 1.00 72.12 139 GLU A CA 1
ATOM 1152 C C . GLU A 1 139 ? 14.431 -1.313 -40.300 1.00 72.12 139 GLU A C 1
ATOM 1154 O O . GLU A 1 139 ? 15.585 -1.669 -40.081 1.00 72.12 139 GLU A O 1
ATOM 1159 N N . ILE A 1 140 ? 13.844 -1.517 -41.478 1.00 66.44 140 ILE A N 1
ATOM 1160 C CA . ILE A 1 140 ? 14.583 -1.899 -42.673 1.00 66.44 140 ILE A CA 1
ATOM 1161 C C . ILE A 1 140 ? 15.496 -0.717 -42.996 1.00 66.44 140 ILE A C 1
ATOM 1163 O O . ILE A 1 140 ? 15.015 0.395 -43.224 1.00 66.44 140 ILE A O 1
ATOM 1167 N N . THR A 1 141 ? 16.804 -0.958 -43.021 1.00 65.25 141 THR A N 1
ATOM 1168 C CA . THR A 1 141 ? 17.835 -0.026 -43.481 1.00 65.25 141 THR A CA 1
ATOM 1169 C C . THR A 1 141 ? 17.672 0.220 -44.982 1.00 65.25 141 THR A C 1
ATOM 1171 O O . THR A 1 141 ? 18.499 -0.175 -45.792 1.00 65.25 141 THR A O 1
ATOM 1174 N N . TRP A 1 142 ? 16.623 0.935 -45.391 1.00 59.53 142 TRP A N 1
ATOM 1175 C CA . TRP A 1 142 ? 16.505 1.537 -46.727 1.00 59.53 142 TRP A CA 1
ATOM 1176 C C . TRP A 1 142 ? 17.499 2.699 -46.922 1.00 59.53 142 TRP A C 1
ATOM 1178 O O . TRP A 1 142 ? 17.265 3.624 -47.696 1.00 59.53 142 TRP A O 1
ATOM 1188 N N . GLY A 1 143 ? 18.620 2.677 -46.201 1.00 61.44 143 GLY A N 1
ATOM 1189 C CA . GLY A 1 143 ? 19.747 3.541 -46.471 1.00 61.44 143 GLY A CA 1
ATOM 1190 C C . GLY A 1 143 ? 20.418 3.051 -47.741 1.00 61.44 143 GLY A C 1
ATOM 1191 O O . GLY A 1 143 ? 20.870 1.913 -47.814 1.00 61.44 143 GLY A O 1
ATOM 1192 N N . PHE A 1 144 ? 20.475 3.926 -48.739 1.00 58.03 144 PHE A N 1
ATOM 1193 C CA . PHE A 1 144 ? 21.397 3.819 -49.857 1.00 58.03 144 PHE A CA 1
ATOM 1194 C C . PHE A 1 144 ? 22.803 3.538 -49.308 1.00 58.03 144 PHE A C 1
ATOM 1196 O O . PHE A 1 144 ? 23.459 4.433 -48.772 1.00 58.03 144 PHE A O 1
ATOM 1203 N N . GLU A 1 145 ? 23.265 2.294 -49.411 1.00 61.53 145 GLU A N 1
ATOM 1204 C CA . GLU A 1 145 ? 24.680 1.997 -49.259 1.00 61.53 145 GLU A CA 1
ATOM 1205 C C . GLU A 1 145 ? 25.360 2.682 -50.440 1.00 61.53 145 GLU A C 1
ATOM 1207 O O . GLU A 1 145 ? 25.231 2.252 -51.588 1.00 61.53 145 GLU A O 1
ATOM 1212 N N . ALA A 1 146 ? 25.993 3.828 -50.186 1.00 57.91 146 ALA A N 1
ATOM 1213 C CA . ALA A 1 146 ? 26.718 4.556 -51.209 1.00 57.91 146 ALA A CA 1
ATOM 1214 C C . ALA A 1 146 ? 27.898 3.695 -51.658 1.00 57.91 146 ALA A C 1
ATOM 1216 O O . ALA A 1 146 ? 29.008 3.835 -51.140 1.00 57.91 146 ALA A O 1
ATOM 1217 N N . LYS A 1 147 ? 27.648 2.802 -52.626 1.00 61.62 147 LYS A N 1
ATOM 1218 C CA . LYS A 1 147 ? 28.678 2.057 -53.337 1.00 61.62 147 LYS A CA 1
ATOM 1219 C C . LYS A 1 147 ? 29.726 3.075 -53.736 1.00 61.62 147 LYS A C 1
ATOM 1221 O O . LYS A 1 147 ? 29.422 4.058 -54.423 1.00 61.62 147 LYS A O 1
ATOM 1226 N N . LYS A 1 148 ? 30.939 2.908 -53.214 1.00 59.12 148 LYS A N 1
ATOM 1227 C CA . LYS A 1 148 ? 32.030 3.836 -53.475 1.00 59.12 148 LYS A CA 1
ATOM 1228 C C . LYS A 1 148 ? 32.177 3.922 -54.998 1.00 59.12 148 LYS A C 1
ATOM 1230 O O . LYS A 1 148 ? 32.470 2.933 -55.662 1.00 59.12 148 LYS A O 1
ATOM 1235 N N . ARG A 1 149 ? 31.897 5.100 -55.573 1.00 53.62 149 ARG A N 1
ATOM 1236 C CA . ARG A 1 149 ? 31.797 5.330 -57.033 1.00 53.62 149 ARG A CA 1
ATOM 1237 C C . ARG A 1 149 ? 33.026 4.872 -57.834 1.00 53.62 149 ARG A C 1
ATOM 1239 O O . ARG A 1 149 ? 32.915 4.710 -59.044 1.00 53.62 149 ARG A O 1
ATOM 1246 N N . TRP A 1 150 ? 34.169 4.660 -57.183 1.00 57.22 150 TRP A N 1
ATOM 1247 C CA . TRP A 1 150 ? 35.406 4.200 -57.808 1.00 57.22 150 TRP A CA 1
ATOM 1248 C C . TRP A 1 150 ? 35.485 2.675 -58.021 1.00 57.22 150 TRP A C 1
ATOM 1250 O O . TRP A 1 150 ? 36.247 2.243 -58.875 1.00 57.22 150 TRP A O 1
ATOM 1260 N N . GLU A 1 151 ? 34.657 1.859 -57.359 1.00 60.78 151 GLU A N 1
ATOM 1261 C CA . GLU A 1 151 ? 34.698 0.390 -57.518 1.00 60.78 151 GLU A CA 1
ATOM 1262 C C . GLU A 1 151 ? 33.933 -0.113 -58.754 1.00 60.78 151 GLU A C 1
ATOM 1264 O O . GLU A 1 151 ? 34.258 -1.154 -59.314 1.00 60.78 151 GLU A O 1
ATOM 1269 N N . THR A 1 152 ? 32.932 0.630 -59.235 1.00 54.47 152 THR A N 1
ATOM 1270 C CA . THR A 1 152 ? 32.072 0.176 -60.352 1.00 54.47 152 THR A CA 1
ATOM 1271 C C . THR A 1 152 ? 32.546 0.643 -61.733 1.00 54.47 152 THR A C 1
ATOM 1273 O O . THR A 1 152 ? 31.955 0.257 -62.736 1.00 54.47 152 THR A O 1
ATOM 1276 N N . LYS A 1 153 ? 33.587 1.485 -61.815 1.00 57.19 153 LYS A N 1
ATOM 1277 C CA . LYS A 1 153 ? 34.029 2.111 -63.078 1.00 57.19 153 LYS A CA 1
ATOM 1278 C C . LYS A 1 153 ? 35.406 1.643 -63.581 1.00 57.19 153 LYS A C 1
ATOM 1280 O O . LYS A 1 153 ? 35.848 2.116 -64.619 1.00 57.19 153 LYS A O 1
ATOM 1285 N N . SER A 1 154 ? 36.077 0.708 -62.905 1.00 58.38 154 SER A N 1
ATOM 1286 C CA . SER A 1 154 ? 37.471 0.345 -63.234 1.00 58.38 154 SER A CA 1
ATOM 1287 C C . SER A 1 154 ? 37.681 -1.066 -63.810 1.00 58.38 154 SER A C 1
ATOM 1289 O O . SER A 1 154 ? 38.827 -1.483 -63.935 1.00 58.38 154 SER A O 1
ATOM 1291 N N . ASN A 1 155 ? 36.632 -1.801 -64.197 1.00 58.59 155 ASN A N 1
ATOM 1292 C CA . ASN A 1 155 ? 36.782 -3.140 -64.796 1.00 58.59 155 ASN A CA 1
ATOM 1293 C C . ASN A 1 155 ? 36.182 -3.248 -66.209 1.00 58.59 155 ASN A C 1
ATOM 1295 O O . ASN A 1 155 ? 35.448 -4.185 -66.499 1.00 58.59 155 ASN A O 1
ATOM 1299 N N . MET A 1 156 ? 36.438 -2.260 -67.073 1.00 62.25 156 MET A N 1
ATOM 1300 C CA . MET A 1 156 ? 35.943 -2.245 -68.463 1.00 62.25 156 MET A CA 1
ATOM 1301 C C . MET A 1 156 ? 37.045 -2.066 -69.519 1.00 62.25 156 MET A C 1
ATOM 1303 O O . MET A 1 156 ? 36.755 -1.628 -70.626 1.00 62.25 156 MET A O 1
ATOM 1307 N N . GLY A 1 157 ? 38.305 -2.396 -69.232 1.00 59.81 157 GLY A N 1
ATOM 1308 C CA . GLY A 1 157 ? 39.334 -2.268 -70.267 1.00 59.81 157 GLY A CA 1
ATOM 1309 C C . GLY A 1 157 ? 40.689 -2.831 -69.885 1.00 59.81 157 GLY A C 1
ATOM 1310 O O . GLY A 1 157 ? 41.594 -2.075 -69.557 1.00 59.81 157 GLY A O 1
ATOM 1311 N N . PHE A 1 158 ? 40.822 -4.152 -69.957 1.00 53.44 158 PHE A N 1
ATOM 1312 C CA . PHE A 1 158 ? 42.102 -4.801 -70.230 1.00 53.44 158 PHE A CA 1
ATOM 1313 C C . PHE A 1 158 ? 41.841 -5.872 -71.298 1.00 53.44 158 PHE A C 1
ATOM 1315 O O . PHE A 1 158 ? 41.630 -7.043 -70.991 1.00 53.44 158 PHE A O 1
ATOM 1322 N N . MET A 1 159 ? 41.733 -5.417 -72.547 1.00 44.12 159 MET A N 1
ATOM 1323 C CA . MET A 1 159 ? 41.848 -6.205 -73.778 1.00 44.12 159 MET A CA 1
ATOM 1324 C C . MET A 1 159 ? 42.584 -5.348 -74.797 1.00 44.12 159 MET A C 1
ATOM 1326 O O . MET A 1 159 ? 42.173 -4.176 -74.951 1.00 44.12 159 MET A O 1
#

InterPro domains:
  IPR037690 Protein FAM204A [PTHR14386] (1-156)

Sequence (159 aa):
MWQKFQDLRKKNDEMKIIKVPRKRKRRRHKKGTESDKPTNTRERQEEREKHWDELKQYFGVNDRFHPPACSKPPPKSGLEKSIERAIAEGDIAKAEEMSDRLATRELAVNIAQAADCRDFVQRKQEEEALRAAQKRKKEITWGFEAKKRWETKSNMGFM

Foldseek 3Di:
DVVVVVVVVVVVVVVVVVPDPDDPDPPDPPDDPDDDDPPVVVVVVVVVVVVVVLLVVQFCPCVVVDDPCDPDHDDDDPLRVVLVVCVVVVNNVVSVVSVVVVVVVVVVVRSVSSVVVVVVVVVVVVVVVVVVVVVVVVPDCPDPPPPPPVVPPPPDDDD

Secondary structure (DSSP, 8-state):
-HHHHHHHHHHHHHHHHS-------------------TTHHHHHHHHHHHHHHHHHTTTTGGGGGSPP--SSPPPPPHHHHHHHHHHHHT-HHHHHHHHHHHHHHHHHHHHHHHHHHHHHHHHHHHHHHHHHHHHHHH----------TTTSSSSS---

Radius of gyration: 33.63 Å; chains: 1; bounding box: 73×61×103 Å